Protein AF-V5GDB1-F1 (afdb_monomer)

Nearest PDB structures (foldseek):
  2zd2-assembly2_B  TM=8.453E-01  e=2.122E-06  Paracoccus denitrificans PD1222
  2p4x-assembly2_B  TM=8.479E-01  e=2.594E-06  Paracoccus denitrificans PD1222
  2r6i-assembly1_A  TM=8.354E-01  e=1.429E-05  Agrobacterium fabrum str. C58
  8ofi-assembly1_B  TM=2.045E-01  e=7.719E+00  Oryctolagus cuniculus

Solvent-accessible surface area (backbone atoms only — not comparable to full-atom values): 8822 Å² total; per-residue (Å²): 134,89,60,92,81,68,72,46,65,65,55,51,42,51,50,55,50,56,45,53,69,69,19,51,80,35,59,46,61,72,84,46,68,69,60,28,56,47,47,49,73,64,39,45,64,53,50,53,48,47,22,66,75,60,74,37,74,74,40,72,29,63,54,92,86,56,77,35,56,51,72,68,38,39,52,48,47,42,57,57,56,68,71,53,55,64,68,56,55,53,30,50,52,54,31,21,72,72,43,48,15,57,66,48,36,49,34,31,76,72,62,75,40,50,54,66,54,34,52,48,61,56,37,44,67,63,33,51,78,71,69,46,66,92,48,91,75,68,85,71,48,69,67,57,55,50,50,34,56,55,47,72,70,86

pLDDT: mean 88.12, std 12.62, range [47.81, 98.38]

Radius of gyration: 15.68 Å; Cα contacts (8 Å, |Δi|>4): 164; chains: 1; bounding box: 32×38×44 Å

Foldseek 3Di:
DDPPPPQDLLNLLVVLLVLLQVAPLLAAADPDPVSRVVSCVQRVVLVVVLCVVQVAQFHRDPDNPDRRHDPVRSVSSSVVSVVDDSVVSVLLSQLCVLLVHSSLLVCCVVVVDPLLSSLCSSCVVVCVVVVNPPPPPVPPDPSSVVSSVSSVVD

Structure (mmCIF, N/CA/C/O backbone):
data_AF-V5GDB1-F1
#
_entry.id   AF-V5GDB1-F1
#
loop_
_atom_site.group_PDB
_atom_site.id
_atom_site.type_symbol
_atom_site.label_atom_id
_atom_site.label_alt_id
_atom_site.label_comp_id
_atom_site.label_asym_id
_atom_site.label_entity_id
_atom_site.label_seq_id
_atom_site.pdbx_PDB_ins_code
_atom_site.Cartn_x
_atom_site.Cartn_y
_atom_site.Cartn_z
_atom_site.occupancy
_atom_site.B_iso_or_equiv
_atom_site.auth_seq_id
_atom_site.auth_comp_id
_atom_site.auth_asym_id
_atom_site.aut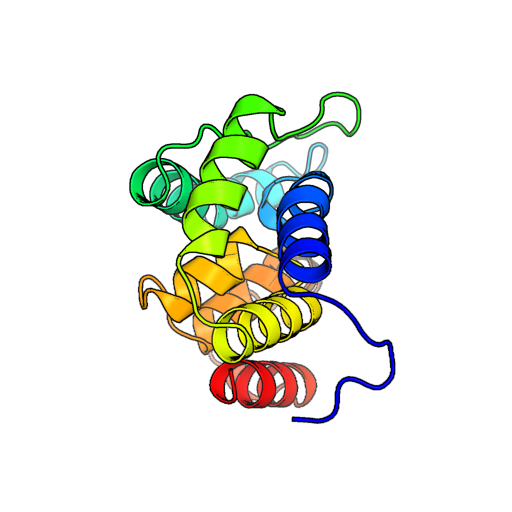h_atom_id
_atom_site.pdbx_PDB_model_num
ATOM 1 N N . LEU A 1 1 ? -2.977 -7.298 24.072 1.00 52.59 1 LEU A N 1
ATOM 2 C CA . LEU A 1 1 ? -2.323 -6.482 23.029 1.00 52.59 1 LEU A CA 1
ATOM 3 C C . LEU A 1 1 ? -1.551 -5.404 23.765 1.00 52.59 1 LEU A C 1
ATOM 5 O O . LEU A 1 1 ? -2.183 -4.494 24.289 1.00 52.59 1 LEU A O 1
ATOM 9 N N . ASP A 1 2 ? -0.241 -5.589 23.924 1.00 53.81 2 ASP A N 1
ATOM 10 C CA . ASP A 1 2 ? 0.616 -4.621 24.615 1.00 53.81 2 ASP A CA 1
ATOM 11 C C . ASP A 1 2 ? 0.782 -3.367 23.748 1.00 53.81 2 ASP A C 1
ATOM 13 O O . ASP A 1 2 ? 1.134 -3.464 22.575 1.00 53.81 2 ASP A O 1
ATOM 17 N N . ASN A 1 3 ? 0.515 -2.195 24.328 1.00 62.75 3 ASN A N 1
ATOM 18 C CA . ASN A 1 3 ? 0.742 -0.877 23.731 1.00 62.75 3 ASN A CA 1
ATOM 19 C C . ASN A 1 3 ? 1.866 -0.163 24.505 1.00 62.75 3 ASN A C 1
ATOM 21 O O . ASN A 1 3 ? 1.590 0.764 25.268 1.00 62.75 3 ASN A O 1
ATOM 25 N N . PRO A 1 4 ? 3.130 -0.607 24.376 1.00 64.75 4 PRO A N 1
ATOM 26 C CA . PRO A 1 4 ? 4.237 -0.106 25.195 1.00 64.75 4 PRO A CA 1
ATOM 27 C C . PRO A 1 4 ? 4.514 1.392 24.987 1.00 64.75 4 PRO A C 1
ATOM 29 O O . PRO A 1 4 ? 5.061 2.039 25.873 1.00 64.75 4 PRO A O 1
ATOM 32 N N . ASN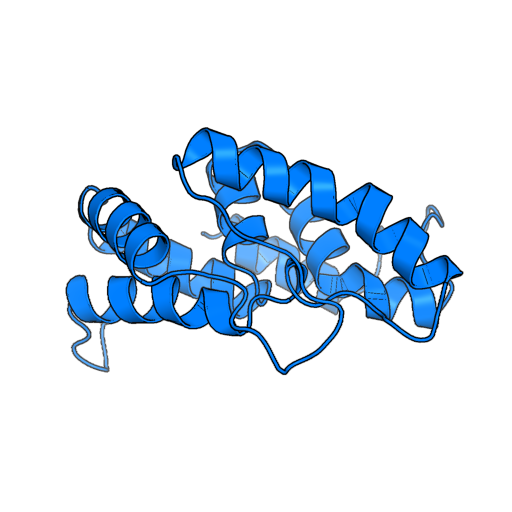 A 1 5 ? 4.090 1.948 23.846 1.00 73.81 5 ASN A N 1
ATOM 33 C CA . ASN A 1 5 ? 4.267 3.355 23.485 1.00 73.81 5 ASN A CA 1
ATOM 34 C C . ASN A 1 5 ? 3.036 4.231 23.791 1.00 73.81 5 ASN A C 1
ATOM 36 O O . ASN A 1 5 ? 3.047 5.412 23.454 1.00 73.81 5 ASN A O 1
ATOM 40 N N . ASN A 1 6 ? 1.975 3.684 24.405 1.00 80.56 6 ASN A N 1
ATOM 41 C CA . ASN A 1 6 ? 0.706 4.385 24.656 1.00 80.56 6 ASN A CA 1
ATOM 42 C C . ASN A 1 6 ? 0.106 5.068 23.408 1.00 80.56 6 ASN A C 1
ATOM 44 O O . ASN A 1 6 ? -0.580 6.084 23.519 1.00 80.56 6 ASN A O 1
ATOM 48 N N . LEU A 1 7 ? 0.317 4.494 22.218 1.00 86.50 7 LEU A N 1
ATOM 49 C CA . LEU A 1 7 ? -0.250 5.014 20.976 1.00 86.50 7 LEU A CA 1
ATOM 50 C C . LEU A 1 7 ? -1.773 4.976 21.046 1.00 86.50 7 LEU A C 1
ATOM 52 O O . LEU A 1 7 ? -2.379 3.930 21.304 1.00 86.50 7 LEU A O 1
ATOM 56 N N . THR A 1 8 ? -2.409 6.113 20.805 1.00 93.06 8 THR A N 1
ATOM 57 C CA . THR A 1 8 ? -3.858 6.165 20.655 1.00 93.06 8 THR A CA 1
ATOM 58 C C . THR A 1 8 ? -4.251 5.651 19.274 1.00 93.06 8 THR A C 1
ATOM 60 O O . THR A 1 8 ? -3.450 5.604 18.342 1.00 93.06 8 THR A O 1
ATOM 63 N N . LYS A 1 9 ? -5.530 5.301 19.096 1.00 93.50 9 LYS A N 1
ATOM 64 C CA . LYS A 1 9 ? -6.055 4.963 17.765 1.00 93.50 9 LYS A CA 1
ATOM 65 C C . LYS A 1 9 ? -5.791 6.080 16.749 1.00 93.50 9 LYS A C 1
ATOM 67 O O . LYS A 1 9 ? -5.502 5.793 15.596 1.00 93.50 9 LYS A O 1
ATOM 72 N N . TYR A 1 10 ? -5.892 7.333 17.189 1.00 95.00 10 TYR A N 1
ATOM 73 C CA . TYR A 1 10 ? -5.652 8.502 16.353 1.00 95.00 10 TYR A CA 1
ATOM 74 C C . TYR A 1 10 ? -4.194 8.577 15.885 1.00 95.00 10 TYR A C 1
ATOM 76 O O . TYR A 1 10 ? -3.954 8.814 14.705 1.00 95.00 10 TYR A O 1
ATOM 84 N N . ASP A 1 11 ? -3.235 8.288 16.769 1.00 95.44 11 ASP A N 1
ATOM 85 C CA . ASP A 1 11 ? -1.809 8.276 16.419 1.00 95.44 11 ASP A CA 1
ATOM 86 C C . ASP A 1 11 ? -1.503 7.218 15.355 1.00 95.44 11 ASP A C 1
ATOM 88 O O . ASP A 1 11 ? -0.803 7.502 14.386 1.00 95.44 11 ASP A O 1
ATOM 92 N N . ILE A 1 12 ? -2.088 6.022 15.486 1.00 95.56 12 ILE A N 1
ATOM 93 C CA . ILE A 1 12 ? -1.898 4.945 14.505 1.00 95.56 12 ILE A CA 1
ATOM 94 C C . ILE A 1 12 ? -2.563 5.300 13.170 1.00 95.56 12 ILE A C 1
ATOM 96 O O . ILE A 1 12 ? -1.970 5.096 12.117 1.00 95.56 12 ILE A O 1
ATOM 100 N N . VAL A 1 13 ? -3.774 5.868 13.181 1.00 97.00 13 VAL A N 1
ATOM 101 C CA . VAL A 1 13 ? -4.422 6.324 11.939 1.00 97.00 13 VAL A CA 1
ATOM 102 C C . VAL A 1 13 ? -3.573 7.384 11.237 1.00 97.00 13 VAL A C 1
ATOM 104 O O . VAL A 1 13 ? -3.368 7.280 10.030 1.00 97.00 13 VAL A O 1
ATOM 107 N N . ASN A 1 14 ? -3.032 8.350 11.982 1.00 96.06 14 ASN A N 1
ATOM 108 C CA . ASN A 1 14 ? -2.139 9.366 11.427 1.00 96.06 14 ASN A CA 1
ATOM 109 C C . ASN A 1 14 ? -0.857 8.761 10.856 1.00 96.06 14 ASN A C 1
ATOM 111 O O . ASN A 1 14 ? -0.424 9.169 9.782 1.00 96.06 14 ASN A O 1
ATOM 115 N N . TYR A 1 15 ? -0.270 7.776 11.539 1.00 95.88 15 TYR A N 1
ATOM 116 C CA . TYR A 1 15 ? 0.868 7.031 11.011 1.00 95.88 15 TYR A CA 1
ATOM 117 C C . TYR A 1 15 ? 0.536 6.402 9.653 1.00 95.88 15 TYR A C 1
ATOM 119 O O . TYR A 1 15 ? 1.248 6.642 8.682 1.00 95.88 15 TYR A O 1
ATOM 127 N N . ILE A 1 16 ? -0.583 5.675 9.563 1.00 96.56 16 ILE A N 1
ATOM 128 C CA . ILE A 1 16 ? -1.004 4.985 8.337 1.00 96.56 16 ILE A CA 1
ATOM 129 C C . ILE A 1 16 ? -1.195 5.969 7.176 1.00 96.56 16 ILE A C 1
ATOM 131 O O . ILE A 1 16 ? -0.679 5.732 6.088 1.00 96.56 16 ILE A O 1
ATOM 135 N N . VAL A 1 17 ? -1.917 7.076 7.377 1.00 96.50 17 VAL A N 1
ATOM 136 C CA . VAL A 1 17 ? -2.177 8.022 6.274 1.00 96.50 17 VAL A CA 1
ATOM 137 C C . VAL A 1 17 ? -0.942 8.813 5.857 1.00 96.50 17 VAL A C 1
ATOM 139 O O . VAL A 1 17 ? -0.833 9.170 4.688 1.00 96.50 17 VAL A O 1
ATOM 142 N N . ASN A 1 18 ? -0.007 9.069 6.774 1.00 95.44 18 ASN A N 1
ATOM 143 C CA . ASN A 1 18 ? 1.262 9.715 6.440 1.00 95.44 18 ASN A CA 1
ATOM 144 C C . ASN A 1 18 ? 2.221 8.751 5.733 1.00 95.44 18 ASN A C 1
ATOM 146 O O . ASN A 1 18 ? 3.008 9.189 4.903 1.00 95.44 18 ASN A O 1
ATOM 150 N N . TYR A 1 19 ? 2.119 7.444 5.995 1.00 96.00 19 TYR A N 1
ATOM 151 C CA . TYR A 1 19 ? 2.915 6.430 5.301 1.00 96.00 19 TYR A CA 1
ATOM 152 C C . TYR A 1 19 ? 2.672 6.428 3.786 1.00 96.00 19 TYR A C 1
ATOM 154 O O . TYR A 1 19 ? 3.568 6.088 3.018 1.00 96.00 19 TYR A O 1
ATOM 162 N N . LEU A 1 20 ? 1.484 6.857 3.343 1.00 94.94 20 LEU A N 1
ATOM 163 C CA . LEU A 1 20 ? 1.165 6.984 1.922 1.00 94.94 20 LEU A CA 1
ATOM 164 C C . LEU A 1 20 ? 2.127 7.900 1.151 1.00 94.94 20 LEU A C 1
ATOM 166 O O . LEU A 1 20 ? 2.325 7.693 -0.041 1.00 94.94 20 LEU A O 1
ATOM 170 N N . ASP A 1 21 ? 2.749 8.880 1.812 1.00 92.25 21 ASP A N 1
ATOM 171 C CA . ASP A 1 21 ? 3.735 9.760 1.171 1.00 92.25 21 ASP A CA 1
ATOM 172 C C . ASP A 1 21 ? 5.007 9.019 0.756 1.00 92.25 21 ASP A C 1
ATOM 174 O O . ASP A 1 21 ? 5.785 9.540 -0.034 1.00 92.25 21 ASP A O 1
ATOM 178 N N . THR A 1 22 ? 5.229 7.823 1.296 1.00 92.38 22 THR A N 1
ATOM 179 C CA . THR A 1 22 ? 6.400 6.977 1.048 1.00 92.38 22 THR A CA 1
ATOM 180 C C . THR A 1 22 ? 6.001 5.547 0.676 1.00 92.38 22 THR A C 1
ATOM 182 O O . THR A 1 22 ? 6.808 4.632 0.808 1.00 92.38 22 THR A O 1
ATOM 185 N N . ASP A 1 23 ? 4.748 5.327 0.272 1.00 95.31 23 ASP A N 1
ATOM 186 C CA . ASP A 1 23 ? 4.237 3.995 -0.056 1.00 95.31 23 ASP A CA 1
ATOM 187 C C . ASP A 1 23 ? 4.931 3.450 -1.303 1.00 95.31 23 ASP A C 1
ATOM 189 O O . ASP A 1 23 ? 4.868 4.074 -2.364 1.00 95.31 23 ASP A O 1
ATOM 193 N N . THR A 1 24 ? 5.562 2.278 -1.184 1.00 93.00 24 THR A N 1
ATOM 194 C CA . THR A 1 24 ? 6.392 1.683 -2.239 1.00 93.00 24 THR A CA 1
ATOM 195 C C . THR A 1 24 ? 5.704 1.655 -3.602 1.00 93.00 24 THR A C 1
ATOM 197 O O . THR A 1 24 ? 6.338 1.987 -4.598 1.00 93.00 24 THR A O 1
ATOM 200 N N . VAL A 1 25 ? 4.406 1.335 -3.680 1.00 95.75 25 VAL A N 1
ATOM 201 C CA . VAL A 1 25 ? 3.744 1.187 -4.992 1.00 95.75 25 VAL A CA 1
ATOM 202 C C . VAL A 1 25 ? 3.481 2.520 -5.698 1.00 95.75 25 VAL A C 1
ATOM 204 O O . VAL A 1 25 ? 3.202 2.541 -6.899 1.00 95.75 25 VAL A O 1
ATOM 207 N N . LEU A 1 26 ? 3.553 3.637 -4.967 1.00 95.44 26 LEU A N 1
ATOM 208 C CA . LEU A 1 26 ? 3.352 4.977 -5.515 1.00 95.44 26 LEU A CA 1
ATOM 209 C C . LEU A 1 26 ? 4.638 5.572 -6.096 1.00 95.44 26 LEU A C 1
ATOM 211 O O . LEU A 1 26 ? 4.550 6.599 -6.762 1.00 95.44 26 LEU A O 1
ATOM 215 N N . PHE A 1 27 ? 5.798 4.942 -5.910 1.00 93.50 27 PHE A N 1
ATOM 216 C CA . PHE A 1 27 ? 7.068 5.394 -6.478 1.00 93.50 27 PHE A CA 1
ATOM 217 C C . PHE A 1 27 ? 7.551 4.379 -7.508 1.00 93.50 27 PHE A C 1
ATOM 219 O O . PHE A 1 27 ? 8.028 3.308 -7.158 1.00 93.50 27 PHE A O 1
ATOM 226 N N . GLN A 1 28 ? 7.387 4.712 -8.787 1.00 93.75 28 GLN A N 1
ATOM 227 C CA . GLN A 1 28 ? 7.744 3.836 -9.904 1.00 93.75 28 GLN A CA 1
ATOM 228 C C . GLN A 1 28 ? 9.033 4.313 -10.584 1.00 93.75 28 GLN A C 1
ATOM 230 O O . GLN A 1 28 ? 9.361 5.503 -10.568 1.00 93.75 28 GLN A O 1
ATOM 235 N N . ALA A 1 29 ? 9.753 3.375 -11.192 1.00 91.75 29 ALA A N 1
ATOM 236 C CA . ALA A 1 29 ? 11.010 3.603 -11.883 1.00 91.75 29 ALA A CA 1
ATOM 237 C C . ALA A 1 29 ? 10.861 4.643 -13.005 1.00 91.75 29 ALA A C 1
ATOM 239 O O . ALA A 1 29 ? 9.849 4.703 -13.703 1.00 91.75 29 ALA A O 1
ATOM 240 N N . ASN A 1 30 ? 11.892 5.466 -13.184 1.00 88.38 30 ASN A N 1
ATOM 241 C CA . ASN A 1 30 ? 11.944 6.528 -14.192 1.00 88.38 30 ASN A CA 1
ATOM 242 C C . ASN A 1 30 ? 12.997 6.285 -15.287 1.00 88.38 30 ASN A C 1
ATOM 244 O O . ASN A 1 30 ? 12.856 6.823 -16.382 1.00 88.38 30 ASN A O 1
ATOM 248 N N . GLU A 1 31 ? 14.035 5.499 -14.996 1.00 86.62 31 GLU A N 1
ATOM 249 C CA . GLU A 1 31 ? 15.176 5.253 -15.890 1.00 86.62 31 GLU A CA 1
ATOM 250 C C . GLU A 1 31 ? 15.161 3.854 -16.529 1.00 86.62 31 GLU A C 1
ATOM 252 O O . GLU A 1 31 ? 15.703 3.675 -17.618 1.00 86.62 31 GLU A O 1
ATOM 257 N N . ASP A 1 32 ? 14.518 2.869 -15.893 1.00 90.50 32 ASP A N 1
ATOM 258 C CA . ASP A 1 32 ? 14.367 1.508 -16.422 1.00 90.50 32 ASP A CA 1
ATOM 259 C C . ASP A 1 32 ? 12.963 1.334 -17.020 1.00 90.50 32 ASP A C 1
ATOM 261 O O . ASP A 1 32 ? 11.981 1.123 -16.305 1.00 90.50 32 ASP A O 1
ATOM 265 N N . GLU A 1 33 ? 12.860 1.456 -18.348 1.00 91.81 33 GLU A N 1
ATOM 266 C CA . GLU A 1 33 ? 11.582 1.357 -19.063 1.00 91.81 33 GLU A CA 1
ATOM 267 C C . GLU A 1 33 ? 10.899 -0.004 -18.904 1.00 91.81 33 GLU A C 1
ATOM 269 O O . GLU A 1 33 ? 9.667 -0.078 -18.923 1.00 91.81 33 GLU A O 1
ATOM 274 N N . ASP A 1 34 ? 11.667 -1.086 -18.795 1.00 91.00 34 ASP A N 1
ATOM 275 C CA . ASP A 1 34 ? 11.108 -2.433 -18.738 1.00 91.00 34 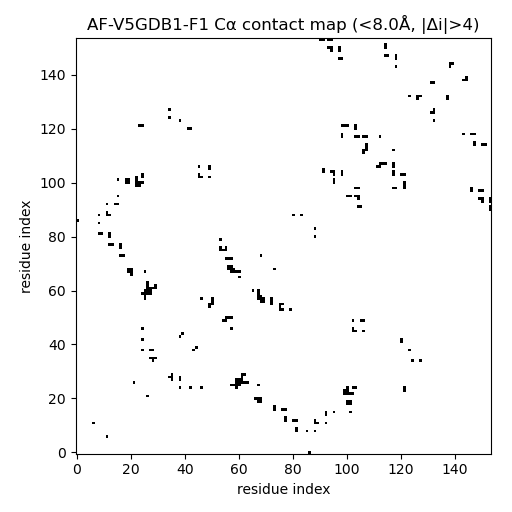ASP A CA 1
ATOM 276 C C . ASP A 1 34 ? 10.600 -2.745 -17.328 1.00 91.00 34 ASP A C 1
ATOM 278 O O . ASP A 1 34 ? 9.479 -3.247 -17.187 1.00 91.00 34 ASP A O 1
ATOM 282 N N . LEU A 1 35 ? 11.332 -2.323 -16.291 1.00 91.88 35 LEU A N 1
ATOM 283 C CA . LEU A 1 35 ? 10.828 -2.318 -14.916 1.00 91.88 35 LEU A CA 1
ATOM 284 C C . LEU A 1 35 ? 9.589 -1.423 -14.785 1.00 91.88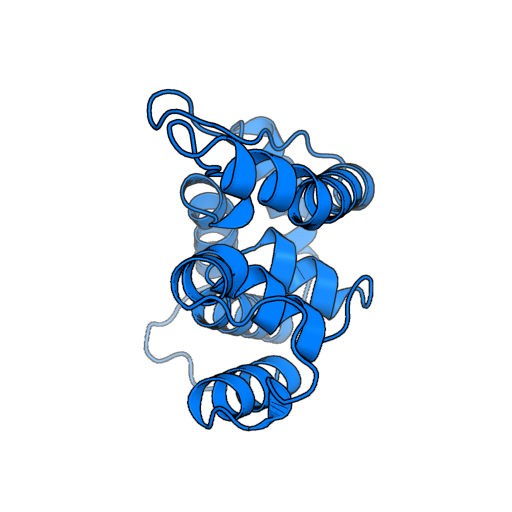 35 LEU A C 1
ATOM 286 O O . LEU A 1 35 ? 8.602 -1.825 -14.173 1.00 91.88 35 LEU A O 1
ATOM 290 N N . PHE A 1 36 ? 9.593 -0.238 -15.397 1.00 93.56 36 PHE A N 1
ATOM 291 C CA . PHE A 1 36 ? 8.455 0.678 -15.331 1.00 93.56 36 PHE A CA 1
ATOM 292 C C . PHE A 1 36 ? 7.192 0.086 -15.972 1.00 93.56 36 PHE A C 1
ATOM 294 O O . PHE A 1 36 ? 6.123 0.099 -15.360 1.00 93.56 36 PHE A O 1
ATOM 301 N N . LYS A 1 37 ? 7.296 -0.509 -17.171 1.00 92.06 37 LYS A N 1
ATOM 302 C CA . LYS A 1 37 ? 6.172 -1.232 -17.810 1.00 92.06 37 LYS A CA 1
ATOM 303 C C . LYS A 1 37 ? 5.616 -2.323 -16.901 1.00 92.06 37 LYS A C 1
ATOM 305 O O . LYS A 1 37 ? 4.413 -2.579 -16.895 1.00 92.06 37 LYS A O 1
ATOM 310 N N . PHE A 1 38 ? 6.491 -2.964 -16.144 1.00 91.06 38 PHE A N 1
ATOM 311 C CA . PHE A 1 38 ? 6.113 -4.021 -15.235 1.00 91.06 38 PHE A CA 1
ATOM 312 C C . PHE A 1 38 ? 5.399 -3.520 -13.987 1.00 91.06 38 PHE A C 1
ATOM 314 O O . PHE A 1 38 ? 4.347 -4.040 -13.629 1.00 91.06 38 PHE A O 1
ATOM 321 N N . GLN A 1 39 ? 5.918 -2.463 -13.370 1.00 95.38 39 GLN A N 1
ATOM 322 C CA . GLN A 1 39 ? 5.260 -1.784 -12.259 1.00 95.38 39 GLN A CA 1
ATOM 323 C C . GLN A 1 39 ? 3.885 -1.264 -12.669 1.00 95.38 39 GLN A C 1
ATOM 325 O O . GLN A 1 39 ? 2.928 -1.437 -11.922 1.00 95.38 39 GLN A O 1
ATOM 330 N N . ILE A 1 40 ? 3.744 -0.728 -13.884 1.00 95.44 40 ILE A N 1
ATOM 331 C CA . ILE A 1 40 ? 2.435 -0.370 -14.443 1.00 95.44 40 ILE A CA 1
ATOM 332 C C . ILE A 1 40 ? 1.507 -1.585 -14.463 1.00 95.44 40 ILE A C 1
ATOM 334 O O . ILE A 1 40 ? 0.394 -1.516 -13.953 1.00 95.44 40 ILE A O 1
ATOM 338 N N . ALA A 1 41 ? 1.946 -2.701 -15.048 1.00 94.94 41 ALA A N 1
ATOM 339 C CA . ALA A 1 41 ? 1.100 -3.882 -15.208 1.00 94.94 41 ALA A CA 1
ATOM 340 C C . ALA A 1 41 ? 0.651 -4.488 -13.865 1.00 94.94 41 ALA A C 1
ATOM 342 O O . ALA A 1 41 ? -0.440 -5.051 -13.771 1.00 94.94 41 ALA A O 1
ATOM 343 N N . GLU A 1 42 ? 1.486 -4.369 -12.836 1.00 95.50 42 GLU A N 1
ATOM 344 C CA . GLU A 1 42 ? 1.341 -5.096 -11.577 1.00 95.50 42 GLU A CA 1
ATOM 345 C C . GLU A 1 42 ? 0.805 -4.230 -10.426 1.00 95.50 42 GLU A C 1
ATOM 347 O O . GLU A 1 42 ? -0.017 -4.699 -9.636 1.00 95.50 42 GLU A O 1
ATOM 352 N N . TRP A 1 43 ? 1.235 -2.969 -10.324 1.00 97.69 43 TRP A N 1
ATOM 353 C CA . TRP A 1 43 ? 0.853 -2.053 -9.244 1.00 97.69 43 TRP A CA 1
ATOM 354 C C . TRP A 1 43 ? -0.325 -1.148 -9.600 1.00 97.69 43 TRP A C 1
ATOM 356 O O . TRP A 1 43 ? -1.191 -0.952 -8.741 1.00 97.69 43 TRP A O 1
ATOM 366 N N . ASP A 1 44 ? -0.423 -0.633 -10.833 1.00 97.12 44 ASP A N 1
ATOM 367 C CA . ASP A 1 44 ? -1.518 0.282 -11.202 1.00 97.12 44 ASP A CA 1
ATOM 368 C C . ASP A 1 44 ? -2.913 -0.321 -10.952 1.00 97.12 44 ASP A C 1
ATOM 370 O O . ASP A 1 44 ? -3.739 0.378 -10.361 1.00 97.12 44 ASP A O 1
ATOM 374 N N . PRO A 1 45 ? -3.199 -1.605 -11.271 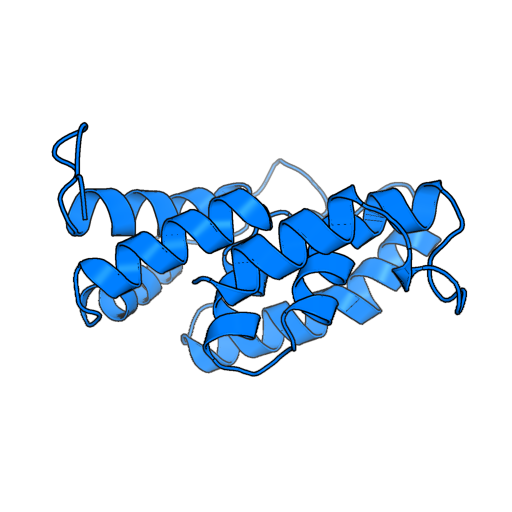1.00 97.81 45 PRO A N 1
ATOM 375 C CA . PRO A 1 45 ? -4.513 -2.187 -10.992 1.00 97.81 45 PRO A CA 1
ATOM 376 C C . PRO A 1 45 ? -4.886 -2.160 -9.503 1.00 97.81 45 PRO A C 1
ATOM 378 O O . PRO A 1 45 ? -6.054 -1.974 -9.151 1.00 97.81 45 PRO A O 1
ATOM 381 N N . VAL A 1 46 ? -3.900 -2.318 -8.613 1.00 98.12 46 VAL A N 1
ATOM 382 C CA . VAL A 1 46 ? -4.124 -2.305 -7.161 1.00 98.12 46 VAL A CA 1
ATOM 383 C C . VAL A 1 46 ? -4.324 -0.874 -6.655 1.00 98.12 46 VAL A C 1
ATOM 385 O O . VAL A 1 46 ? -5.183 -0.639 -5.802 1.00 98.12 46 VAL A O 1
ATOM 388 N N . ILE A 1 47 ? -3.600 0.098 -7.217 1.00 98.06 47 ILE A N 1
ATOM 389 C CA . ILE A 1 47 ? -3.784 1.529 -6.928 1.00 98.06 47 ILE A CA 1
ATOM 390 C C . ILE A 1 47 ? -5.173 1.992 -7.389 1.00 98.06 47 ILE A C 1
ATOM 392 O O . ILE A 1 47 ? -5.891 2.652 -6.636 1.00 98.06 47 ILE A O 1
ATOM 396 N N . GLU A 1 48 ? -5.594 1.610 -8.595 1.00 98.12 48 GLU A N 1
ATOM 397 C CA . GLU A 1 48 ? -6.928 1.910 -9.127 1.00 98.12 48 GLU A CA 1
ATOM 398 C C . GLU A 1 48 ? -8.035 1.310 -8.259 1.00 98.12 48 GLU A C 1
ATOM 400 O O . GLU A 1 48 ? -9.016 1.989 -7.926 1.00 98.12 48 GLU 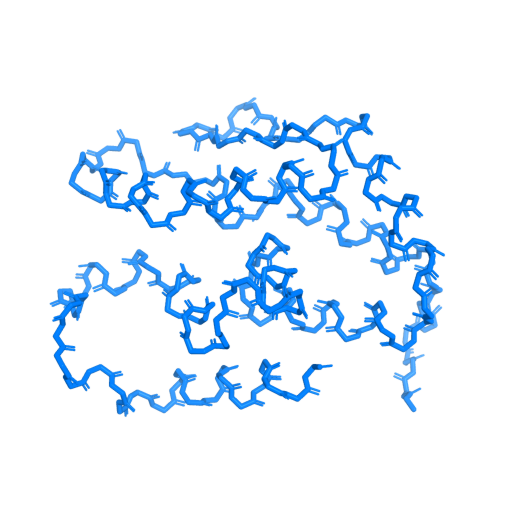A O 1
ATOM 405 N N . TRP A 1 49 ? -7.869 0.050 -7.848 1.00 98.38 49 TRP A N 1
ATOM 406 C CA . TRP A 1 49 ? -8.782 -0.589 -6.910 1.00 98.38 49 TRP A CA 1
ATOM 407 C C . TRP A 1 49 ? -8.861 0.186 -5.590 1.00 98.38 49 TRP A C 1
ATOM 409 O O . TRP A 1 49 ? -9.968 0.457 -5.116 1.00 98.38 49 TRP A O 1
ATOM 419 N N . PHE A 1 50 ? -7.722 0.589 -5.022 1.00 98.31 50 PHE A N 1
ATOM 420 C CA . PHE A 1 50 ? -7.666 1.323 -3.757 1.00 98.31 50 PHE A CA 1
ATOM 421 C C . PHE A 1 50 ? -8.380 2.674 -3.870 1.00 98.31 50 PHE A C 1
ATOM 423 O O . PHE A 1 50 ? -9.255 2.989 -3.058 1.00 98.31 50 PHE A O 1
ATOM 430 N N . ASN A 1 51 ? -8.089 3.428 -4.932 1.00 98.06 51 ASN A N 1
ATOM 431 C CA . ASN A 1 51 ? -8.742 4.699 -5.244 1.00 98.06 51 ASN A CA 1
ATOM 432 C C . ASN A 1 51 ? -10.265 4.555 -5.296 1.00 98.06 51 ASN A C 1
ATOM 434 O O . ASN A 1 51 ? -10.994 5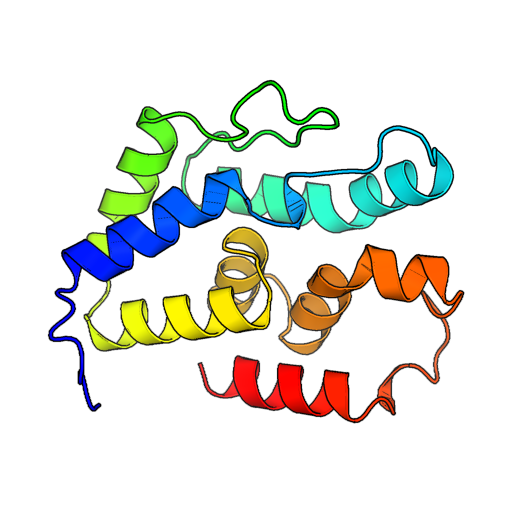.314 -4.653 1.00 98.06 51 ASN A O 1
ATOM 438 N N . LYS A 1 52 ? -10.760 3.523 -5.985 1.00 98.06 52 LYS A N 1
ATOM 439 C CA . LYS A 1 52 ? -12.196 3.234 -6.070 1.00 98.06 52 LYS A CA 1
ATOM 440 C C . LYS A 1 52 ? -12.789 2.791 -4.730 1.00 98.06 52 LYS A C 1
ATOM 442 O O . LYS A 1 52 ? -13.889 3.218 -4.382 1.00 98.06 52 LYS A O 1
ATOM 447 N N . ARG A 1 53 ? -12.095 1.927 -3.985 1.00 97.56 53 ARG A N 1
ATOM 448 C CA . ARG A 1 53 ? -12.586 1.331 -2.730 1.00 97.56 53 ARG A CA 1
ATOM 449 C C . ARG A 1 53 ? -12.703 2.353 -1.603 1.00 97.56 53 ARG A C 1
ATOM 451 O O . ARG A 1 53 ? -13.646 2.260 -0.811 1.00 97.56 53 ARG A O 1
ATOM 458 N N . PHE A 1 54 ? -11.760 3.287 -1.523 1.00 96.62 54 PHE A N 1
ATOM 459 C CA . PHE A 1 54 ? -11.688 4.289 -0.455 1.00 96.62 54 PHE A CA 1
ATOM 460 C C . PHE A 1 54 ? -12.100 5.693 -0.908 1.00 96.62 54 PHE A C 1
ATOM 462 O O . PHE A 1 54 ? -12.124 6.605 -0.086 1.00 96.62 54 PHE A O 1
ATOM 469 N N . ASN A 1 55 ? -12.491 5.850 -2.179 1.00 97.00 55 ASN A N 1
ATOM 470 C CA . ASN A 1 55 ? -12.892 7.121 -2.781 1.00 97.00 55 ASN A CA 1
ATOM 471 C C . ASN A 1 55 ? -11.816 8.207 -2.604 1.00 97.00 55 ASN A C 1
ATOM 473 O O . ASN A 1 55 ? -12.086 9.298 -2.101 1.00 97.00 55 ASN A O 1
ATOM 477 N N . VAL A 1 56 ? -10.592 7.864 -3.003 1.00 97.00 56 VAL A N 1
ATOM 478 C CA . VAL A 1 56 ? -9.403 8.727 -2.976 1.00 97.00 56 VAL A CA 1
ATOM 479 C C . VAL A 1 56 ? -8.751 8.778 -4.359 1.00 97.00 56 VAL A C 1
ATOM 481 O O . VAL A 1 56 ? -9.105 7.997 -5.244 1.00 97.00 56 VAL A O 1
ATOM 484 N N . GLN A 1 57 ? -7.818 9.707 -4.562 1.00 95.75 57 GLN A N 1
ATOM 485 C CA . GLN A 1 57 ? -7.091 9.878 -5.823 1.00 95.75 57 GLN A CA 1
ATOM 486 C C . GLN A 1 57 ? -5.571 9.839 -5.626 1.00 95.75 57 GLN A C 1
ATOM 488 O O . GLN A 1 57 ? -4.866 10.812 -5.897 1.00 95.75 57 GLN A O 1
ATOM 493 N N . LEU A 1 58 ? -5.061 8.689 -5.186 1.00 95.06 58 LEU A N 1
ATOM 494 C CA . LEU A 1 58 ? -3.627 8.426 -5.123 1.00 95.06 58 LEU A CA 1
ATOM 495 C C . LEU A 1 58 ? -3.038 8.439 -6.531 1.00 95.06 58 LEU A C 1
ATOM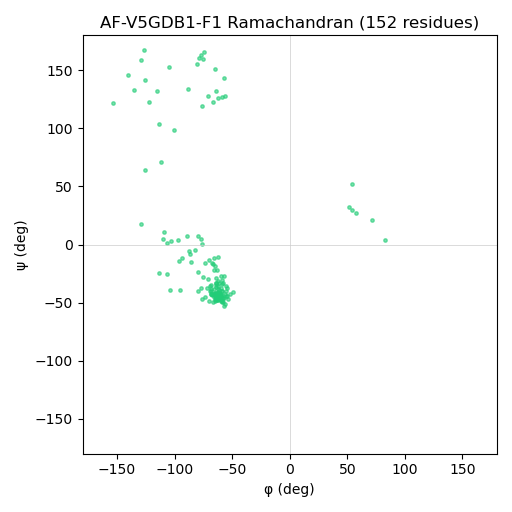 497 O O . LEU A 1 58 ? -3.571 7.794 -7.443 1.00 95.06 58 LEU A O 1
ATOM 501 N N . LYS A 1 59 ? -1.928 9.154 -6.694 1.00 91.19 59 LYS A N 1
ATOM 502 C CA . LYS A 1 59 ? -1.179 9.209 -7.946 1.00 91.19 59 LYS A CA 1
ATOM 503 C C . LYS A 1 59 ? 0.185 8.593 -7.730 1.00 91.19 59 LYS A C 1
ATOM 505 O O . LYS A 1 59 ? 0.886 8.947 -6.790 1.00 91.19 59 LYS A O 1
ATOM 510 N N . LYS A 1 60 ? 0.569 7.705 -8.639 1.00 91.06 60 LYS A N 1
ATOM 511 C CA . LYS A 1 60 ? 1.963 7.295 -8.742 1.00 91.06 60 LYS A CA 1
ATOM 512 C C . LYS A 1 60 ? 2.831 8.474 -9.166 1.00 91.06 60 LYS A C 1
ATOM 514 O O . LYS A 1 60 ? 2.381 9.353 -9.907 1.00 91.06 60 LYS A O 1
ATOM 519 N N . SER A 1 61 ? 4.079 8.436 -8.743 1.00 89.38 61 SER A N 1
ATOM 520 C CA . SER A 1 61 ? 5.111 9.372 -9.127 1.00 89.38 61 SER A CA 1
ATOM 521 C C . SER A 1 61 ? 6.320 8.628 -9.677 1.00 89.38 61 SER A C 1
ATOM 523 O O . SER A 1 61 ? 6.703 7.574 -9.176 1.00 89.38 61 SER A O 1
ATOM 525 N N . THR A 1 62 ? 6.932 9.203 -10.706 1.00 82.81 62 THR A N 1
ATOM 526 C CA . THR A 1 62 ? 8.239 8.793 -11.241 1.00 82.81 62 THR A CA 1
ATOM 527 C C . THR A 1 62 ? 9.351 9.751 -10.792 1.00 82.81 62 THR A C 1
ATOM 529 O O . THR A 1 62 ? 10.499 9.634 -11.209 1.00 82.81 62 THR A O 1
ATOM 532 N N . GLN A 1 63 ? 9.014 10.747 -9.965 1.00 75.69 63 GLN A N 1
ATOM 533 C CA . GLN A 1 63 ? 9.928 11.756 -9.428 1.00 75.69 63 GLN A CA 1
ATOM 534 C C . GLN A 1 63 ? 9.576 12.045 -7.964 1.00 75.69 63 GLN A C 1
ATOM 536 O O . GLN A 1 63 ? 8.410 12.031 -7.583 1.00 75.69 63 GLN A O 1
ATOM 541 N N . MET A 1 64 ? 10.557 12.339 -7.114 1.00 68.06 64 MET A N 1
ATOM 542 C CA . MET A 1 64 ? 10.292 12.582 -5.684 1.00 68.06 64 MET A CA 1
ATOM 543 C C . MET A 1 64 ? 9.680 13.966 -5.390 1.00 68.06 64 MET A C 1
ATOM 545 O O . MET A 1 64 ? 9.404 14.284 -4.237 1.00 68.06 64 MET A O 1
ATOM 549 N N . ASP A 1 65 ? 9.449 14.790 -6.414 1.00 68.31 65 ASP A N 1
ATOM 550 C CA . ASP A 1 65 ? 9.175 16.221 -6.245 1.00 68.31 65 ASP A CA 1
ATOM 551 C C . ASP A 1 65 ? 7.701 16.561 -5.972 1.00 68.31 65 ASP A C 1
ATOM 553 O O . ASP A 1 65 ? 7.389 17.674 -5.545 1.00 68.31 65 ASP A O 1
ATOM 557 N N . VAL A 1 66 ? 6.776 15.624 -6.209 1.00 69.75 66 VAL A N 1
ATOM 558 C CA . VAL A 1 66 ? 5.337 15.837 -6.001 1.00 69.75 66 VAL A CA 1
ATOM 559 C C . VAL A 1 66 ? 4.803 14.803 -5.013 1.00 69.75 66 VAL A C 1
ATOM 561 O O . VAL A 1 66 ? 4.911 13.607 -5.288 1.00 69.75 66 VAL A O 1
ATOM 564 N N . PRO A 1 67 ? 4.187 15.234 -3.892 1.00 71.56 67 PRO A N 1
ATOM 565 C CA . PRO A 1 67 ? 3.536 14.317 -2.969 1.00 71.56 67 PRO A CA 1
ATOM 566 C C . PRO A 1 67 ? 2.477 13.484 -3.702 1.00 71.56 67 PRO A C 1
ATOM 568 O O . PRO A 1 67 ? 1.604 14.057 -4.364 1.00 71.56 67 PRO A O 1
ATOM 571 N N . PRO A 1 68 ? 2.510 12.148 -3.582 1.00 79.25 68 PRO A N 1
ATOM 572 C CA . PRO A 1 68 ? 1.592 11.280 -4.315 1.00 79.25 68 PRO A CA 1
ATOM 573 C C . PRO A 1 68 ? 0.140 11.384 -3.815 1.00 79.25 68 PRO A C 1
ATOM 575 O O . PRO A 1 68 ? -0.785 10.908 -4.482 1.00 79.25 68 PRO A O 1
ATOM 578 N N . VAL A 1 69 ? -0.078 12.008 -2.647 1.00 90.81 69 VAL A N 1
ATOM 579 C CA . VAL A 1 69 ? -1.364 12.032 -1.941 1.00 90.81 69 VAL A CA 1
ATOM 580 C C . VAL A 1 69 ? -1.707 13.431 -1.438 1.00 90.81 69 VAL A C 1
ATOM 582 O O . VAL A 1 69 ? -0.895 14.097 -0.800 1.00 90.81 69 VAL A O 1
ATOM 585 N N . SER A 1 70 ? -2.943 13.869 -1.686 1.00 93.81 70 SER A N 1
ATOM 586 C CA . SER A 1 70 ? -3.446 15.148 -1.182 1.00 93.81 70 SER A CA 1
ATOM 587 C C . SER A 1 70 ? -3.897 15.061 0.283 1.00 93.81 70 SER A C 1
ATOM 589 O O . SER A 1 70 ? -4.354 14.016 0.752 1.00 93.81 70 SER A O 1
ATOM 591 N N . ASP A 1 71 ? -3.885 16.188 1.001 1.00 94.31 71 ASP A N 1
ATOM 592 C CA . ASP A 1 71 ? -4.449 16.256 2.359 1.00 94.31 71 ASP A CA 1
ATOM 593 C C . ASP A 1 71 ? -5.940 15.885 2.386 1.00 94.31 71 ASP A C 1
ATOM 595 O O . ASP A 1 71 ? -6.444 15.343 3.372 1.00 94.31 71 ASP A O 1
ATOM 599 N N . GLN A 1 72 ? -6.673 16.152 1.301 1.00 96.25 72 GLN A N 1
ATOM 600 C CA . GLN A 1 72 ? -8.078 15.766 1.175 1.00 96.25 72 GLN A CA 1
ATOM 601 C C . GLN A 1 72 ? -8.239 14.239 1.144 1.00 96.25 72 GLN A C 1
ATOM 603 O O . GLN A 1 72 ? -9.123 13.701 1.822 1.00 96.25 72 GLN A O 1
ATOM 608 N N . ASP A 1 73 ? -7.386 13.542 0.396 1.00 96.62 73 ASP A N 1
ATOM 609 C CA . ASP A 1 73 ? -7.392 12.080 0.306 1.00 96.62 73 ASP A CA 1
ATOM 610 C C . ASP A 1 73 ? -6.971 11.445 1.634 1.00 96.62 73 ASP A C 1
ATOM 612 O O . ASP A 1 73 ? -7.665 10.554 2.132 1.00 96.62 73 ASP A O 1
ATOM 616 N N . LYS A 1 74 ? -5.920 11.973 2.280 1.00 96.44 74 LYS A N 1
ATOM 617 C CA . LYS A 1 74 ? -5.513 11.546 3.630 1.00 96.44 74 LYS A CA 1
ATOM 618 C C . LYS A 1 74 ? -6.647 11.707 4.634 1.00 96.44 74 LYS A C 1
ATOM 620 O O . LYS A 1 74 ? -6.951 10.777 5.372 1.00 96.44 74 LYS A O 1
ATOM 625 N N . ASN A 1 75 ? -7.339 12.846 4.628 1.00 96.75 75 ASN A N 1
ATOM 626 C CA . ASN A 1 75 ? -8.483 13.080 5.511 1.00 96.75 75 ASN A CA 1
ATOM 627 C C . ASN A 1 75 ? -9.653 12.125 5.234 1.00 96.75 75 ASN A C 1
ATOM 629 O O . ASN A 1 75 ? -10.347 11.706 6.165 1.00 96.75 75 ASN A O 1
ATOM 633 N N . THR A 1 76 ? -9.888 11.783 3.967 1.00 97.31 76 THR A N 1
ATOM 634 C CA . THR A 1 76 ? -10.923 10.818 3.570 1.00 97.31 76 THR A CA 1
ATOM 635 C C . THR A 1 76 ? -10.588 9.428 4.101 1.00 97.31 76 THR A C 1
ATOM 637 O O . THR A 1 76 ? -11.426 8.804 4.761 1.00 97.31 76 THR A O 1
ATOM 640 N N . LEU A 1 77 ? -9.343 8.986 3.923 1.00 96.62 77 LEU A N 1
ATOM 641 C CA . LEU A 1 77 ? -8.880 7.705 4.440 1.00 96.62 77 LEU A CA 1
ATOM 642 C C . LEU A 1 77 ? -8.865 7.676 5.975 1.00 96.62 77 LEU A C 1
ATOM 644 O O . LEU A 1 77 ? -9.368 6.720 6.562 1.00 96.62 77 LEU A O 1
ATOM 648 N N . SER A 1 78 ? -8.402 8.739 6.642 1.00 97.12 78 SER A N 1
ATOM 649 C CA . SER A 1 78 ? -8.423 8.857 8.108 1.00 97.12 78 SER A CA 1
ATOM 650 C C . SER A 1 78 ? -9.822 8.642 8.677 1.00 97.12 78 SER A C 1
ATOM 652 O O . SER A 1 78 ? -9.990 7.893 9.638 1.00 97.12 78 SER A O 1
ATOM 654 N N . LYS A 1 79 ? -10.856 9.237 8.069 1.00 96.38 79 LYS A N 1
ATOM 655 C CA . LYS A 1 79 ? -12.253 9.025 8.490 1.00 96.38 79 LYS A CA 1
ATOM 656 C C . LYS A 1 79 ? -12.671 7.561 8.360 1.00 96.38 79 LYS A C 1
ATOM 658 O O . LYS A 1 79 ? -13.317 7.036 9.266 1.00 96.38 79 LYS A O 1
ATOM 663 N N . HIS A 1 80 ? -12.283 6.899 7.271 1.00 95.00 80 HIS A N 1
ATOM 664 C CA . HIS A 1 80 ? -12.566 5.481 7.062 1.00 95.00 80 HIS A CA 1
ATOM 665 C C . HIS A 1 80 ? -11.856 4.611 8.111 1.00 95.00 80 HIS A C 1
ATOM 667 O O . HIS A 1 80 ? -12.494 3.791 8.772 1.00 95.00 80 HIS A O 1
ATOM 673 N N . LEU A 1 81 ? -10.564 4.843 8.352 1.00 95.44 81 LEU A N 1
ATOM 674 C CA . LEU A 1 81 ? -9.767 4.127 9.355 1.00 95.44 81 LEU A CA 1
ATOM 675 C C . LEU A 1 81 ? -10.294 4.331 10.780 1.00 95.44 81 LEU A C 1
ATOM 677 O O . LEU A 1 81 ? -10.324 3.400 11.587 1.00 95.44 81 LEU A O 1
ATOM 681 N N . MET A 1 82 ? -10.800 5.527 11.077 1.00 96.44 82 MET A N 1
ATOM 682 C CA . MET A 1 82 ? -11.430 5.831 12.358 1.00 96.44 82 MET A CA 1
ATOM 683 C C . MET A 1 82 ? -12.735 5.060 12.600 1.00 96.44 82 MET A C 1
ATOM 685 O O . MET A 1 82 ? -13.180 5.017 13.747 1.00 96.44 82 MET A O 1
ATOM 689 N N . SER A 1 83 ? -13.317 4.385 11.605 1.00 95.19 83 SER A N 1
ATOM 690 C CA . SER A 1 83 ? -14.469 3.492 11.814 1.00 95.19 83 SER A CA 1
ATOM 691 C C . SER A 1 83 ? -14.089 2.105 12.363 1.00 95.19 83 SER A C 1
ATOM 693 O O . SER A 1 83 ? -14.903 1.472 13.034 1.00 95.19 83 SER A O 1
ATOM 695 N N . TYR A 1 84 ? -12.847 1.648 12.162 1.00 94.56 84 TYR A N 1
ATOM 696 C CA . TYR A 1 84 ? -12.381 0.336 12.632 1.00 94.56 84 TYR A CA 1
ATOM 697 C C . TYR A 1 84 ? -12.120 0.318 14.140 1.00 94.56 84 TYR A C 1
ATOM 699 O O . TYR A 1 84 ? -11.912 1.353 14.760 1.00 94.56 84 TYR A O 1
ATOM 707 N N . ASN A 1 85 ? -12.094 -0.847 14.783 1.00 94.88 85 ASN A N 1
ATOM 708 C CA . ASN A 1 85 ? -11.704 -0.917 16.196 1.00 94.88 85 ASN A CA 1
ATOM 709 C C . ASN A 1 85 ? -10.176 -0.742 16.375 1.00 94.88 85 ASN A C 1
ATOM 711 O O . ASN A 1 85 ? -9.413 -0.826 15.417 1.00 94.88 85 ASN A O 1
ATOM 715 N N . PHE A 1 86 ? -9.718 -0.485 17.606 1.00 93.25 86 PHE A N 1
ATOM 716 C CA . PHE A 1 86 ? -8.292 -0.256 17.887 1.00 93.25 86 PHE A CA 1
ATOM 717 C C . PHE A 1 86 ? -7.404 -1.444 17.483 1.00 93.25 86 PHE A C 1
ATOM 719 O O . PHE A 1 86 ? -6.333 -1.236 16.922 1.00 93.25 86 PHE A O 1
ATOM 726 N N . ALA A 1 87 ? -7.853 -2.679 17.726 1.00 91.50 87 ALA A N 1
ATOM 727 C CA . ALA A 1 87 ? -7.089 -3.878 17.388 1.00 91.50 87 ALA A CA 1
ATOM 728 C C . ALA A 1 87 ? -6.867 -4.011 15.872 1.00 91.50 87 ALA A C 1
ATOM 730 O O . ALA A 1 87 ? -5.750 -4.283 15.447 1.00 91.50 87 ALA A O 1
ATOM 731 N N . ALA A 1 88 ? -7.894 -3.735 15.065 1.00 94.06 88 ALA A N 1
ATOM 732 C CA . ALA A 1 88 ? -7.805 -3.760 13.609 1.00 94.06 88 ALA A CA 1
ATOM 733 C C . ALA A 1 88 ? -6.787 -2.737 13.088 1.00 94.06 88 ALA A C 1
ATOM 735 O O . ALA A 1 88 ? -5.910 -3.090 12.310 1.00 94.06 88 ALA A O 1
ATOM 736 N N . VAL A 1 89 ? -6.833 -1.492 13.578 1.00 95.12 89 VAL A N 1
ATOM 737 C CA . VAL A 1 89 ? -5.886 -0.448 13.145 1.00 95.12 89 VAL A CA 1
ATOM 738 C C . VAL A 1 89 ? -4.438 -0.791 13.541 1.00 95.12 89 VAL A C 1
ATOM 740 O O . VAL A 1 89 ? -3.518 -0.512 12.776 1.00 95.12 89 VAL A O 1
ATOM 743 N N . ASN A 1 90 ? -4.222 -1.464 14.679 1.00 92.88 90 ASN A N 1
ATOM 744 C CA . ASN A 1 90 ? -2.901 -2.006 15.033 1.00 92.88 90 ASN A CA 1
ATOM 745 C C . ASN A 1 90 ? -2.448 -3.112 14.067 1.00 92.88 90 ASN A C 1
ATOM 747 O O . ASN A 1 90 ? -1.290 -3.122 13.659 1.00 92.88 90 ASN A O 1
ATOM 751 N N . GLY A 1 91 ? -3.351 -4.021 13.683 1.00 93.56 91 GLY A N 1
ATOM 752 C CA . GLY A 1 91 ? -3.061 -5.041 12.673 1.00 93.56 91 GLY A CA 1
ATOM 753 C C . GLY A 1 91 ? -2.652 -4.414 11.338 1.00 93.56 91 GLY A C 1
ATOM 754 O O . GLY A 1 91 ? -1.648 -4.805 10.748 1.00 93.56 91 GLY A O 1
ATOM 755 N N . PHE A 1 92 ? -3.359 -3.365 10.908 1.00 95.62 92 PHE A N 1
ATOM 756 C CA . PHE A 1 92 ? -3.036 -2.645 9.672 1.00 95.62 92 PHE A CA 1
ATOM 757 C C . PHE A 1 92 ? -1.623 -2.068 9.709 1.00 95.62 92 PHE A C 1
ATOM 759 O O . PHE A 1 92 ? -0.870 -2.257 8.759 1.00 95.62 92 PHE A O 1
ATOM 766 N N . MET A 1 93 ? -1.243 -1.424 10.816 1.00 94.75 93 MET A N 1
ATOM 767 C CA . MET A 1 93 ? 0.110 -0.895 11.011 1.00 94.75 93 MET A CA 1
ATOM 768 C C . MET A 1 93 ? 1.174 -1.988 10.843 1.00 94.75 93 MET A C 1
ATOM 770 O O . MET A 1 93 ? 2.149 -1.786 10.128 1.00 94.75 93 MET A O 1
ATOM 774 N N . TYR A 1 94 ? 0.955 -3.172 11.418 1.00 93.62 94 TYR A N 1
ATOM 775 C CA . TYR A 1 94 ? 1.880 -4.296 11.268 1.00 93.62 94 TYR A CA 1
ATOM 776 C C . TYR A 1 94 ? 1.982 -4.803 9.820 1.00 93.62 94 TYR A C 1
ATOM 778 O O . TYR A 1 94 ? 3.079 -5.090 9.330 1.00 93.62 94 TYR A O 1
ATOM 786 N N . GLY A 1 95 ? 0.851 -4.896 9.114 1.00 95.38 95 GLY A N 1
ATOM 787 C CA . GLY A 1 95 ? 0.828 -5.250 7.693 1.00 95.38 95 GLY A CA 1
ATOM 788 C C . GLY A 1 95 ? 1.597 -4.239 6.838 1.00 95.38 95 GLY A C 1
ATOM 789 O O . GLY A 1 95 ? 2.387 -4.641 5.983 1.00 95.38 95 GLY A O 1
ATOM 790 N N . ILE A 1 96 ? 1.427 -2.946 7.124 1.00 96.44 96 ILE A N 1
ATOM 791 C CA . ILE A 1 96 ? 2.122 -1.846 6.441 1.00 96.44 96 ILE A CA 1
ATOM 792 C C . ILE A 1 96 ? 3.621 -1.924 6.701 1.00 96.44 96 ILE A C 1
ATOM 794 O O . ILE A 1 96 ? 4.406 -1.858 5.763 1.00 96.44 96 ILE A O 1
ATOM 798 N N . ASP A 1 97 ? 4.038 -2.145 7.946 1.00 93.94 97 ASP A N 1
ATOM 799 C CA . ASP A 1 97 ? 5.456 -2.274 8.283 1.00 93.94 97 ASP A CA 1
ATOM 800 C C . ASP A 1 97 ? 6.107 -3.495 7.624 1.00 93.94 97 ASP A C 1
ATOM 802 O O . ASP A 1 97 ? 7.308 -3.466 7.340 1.00 93.94 97 ASP A O 1
ATOM 806 N N . THR A 1 98 ? 5.325 -4.548 7.372 1.00 93.75 98 THR A N 1
ATOM 807 C CA . THR A 1 98 ? 5.766 -5.778 6.704 1.00 93.75 98 THR A CA 1
ATOM 808 C C . THR A 1 98 ? 5.909 -5.583 5.195 1.00 93.75 98 THR A C 1
ATOM 810 O O . THR A 1 98 ? 6.924 -5.980 4.632 1.00 93.75 98 THR A O 1
ATOM 813 N N . LEU A 1 99 ? 4.917 -4.967 4.548 1.00 95.62 99 LEU A N 1
ATOM 814 C CA . LEU A 1 99 ? 4.862 -4.806 3.088 1.00 95.62 99 LEU A CA 1
ATOM 815 C C . LEU A 1 99 ? 5.449 -3.488 2.577 1.00 95.62 99 LEU A C 1
ATOM 817 O O . LEU A 1 99 ? 5.587 -3.320 1.372 1.00 95.62 99 LEU A O 1
ATOM 821 N N . LYS A 1 100 ? 5.723 -2.536 3.472 1.00 96.69 100 LYS A N 1
ATOM 822 C CA . LYS A 1 100 ? 6.081 -1.147 3.144 1.00 96.69 100 LYS A CA 1
ATOM 823 C C . LYS A 1 100 ? 5.054 -0.454 2.238 1.00 96.69 100 LYS A C 1
ATOM 825 O O . LYS A 1 100 ? 5.381 0.443 1.468 1.00 96.69 100 LYS A O 1
ATOM 830 N N . SER A 1 101 ? 3.786 -0.858 2.342 1.00 97.88 101 SER A N 1
ATOM 831 C CA . SER A 1 101 ? 2.711 -0.327 1.505 1.00 97.88 101 SER A CA 1
ATOM 832 C C . SER A 1 101 ? 1.351 -0.414 2.189 1.00 97.88 101 SER A C 1
ATOM 834 O O . SER A 1 101 ? 0.868 -1.499 2.511 1.00 97.88 101 SER A O 1
ATOM 836 N N . VAL A 1 102 ? 0.697 0.735 2.343 1.00 98.06 102 VAL A N 1
ATOM 837 C CA . VAL A 1 102 ? -0.709 0.859 2.744 1.00 98.06 102 VAL A CA 1
ATOM 838 C C . VAL A 1 102 ? -1.603 0.246 1.680 1.00 98.06 102 VAL A C 1
ATOM 840 O O . VAL A 1 102 ? -2.493 -0.543 2.004 1.00 98.06 102 VAL A O 1
ATOM 843 N N . VAL A 1 103 ? -1.348 0.553 0.410 1.00 98.19 103 VAL A N 1
ATOM 844 C CA . VAL A 1 103 ? -2.166 0.069 -0.708 1.00 98.19 103 VAL A CA 1
ATOM 845 C C . VAL A 1 103 ? -2.213 -1.463 -0.735 1.00 98.19 103 VAL A C 1
ATOM 847 O O . VAL A 1 103 ? -3.304 -2.042 -0.753 1.00 98.19 103 VAL A O 1
ATOM 850 N N . LEU A 1 104 ? -1.056 -2.131 -0.656 1.00 98.38 104 LEU A N 1
ATOM 851 C CA . LEU A 1 104 ? -0.985 -3.597 -0.672 1.00 98.38 104 LEU A CA 1
ATOM 852 C C . LEU A 1 104 ? -1.571 -4.228 0.596 1.00 98.38 104 LEU A C 1
ATOM 854 O O . LEU A 1 104 ? -2.277 -5.235 0.503 1.00 98.38 104 LEU A O 1
ATOM 858 N N . THR A 1 105 ? -1.332 -3.638 1.773 1.00 98.06 105 THR A N 1
ATOM 859 C CA . THR A 1 105 ? -1.910 -4.133 3.030 1.00 98.06 105 THR A CA 1
ATOM 860 C C . THR A 1 105 ? -3.435 -4.140 2.971 1.00 98.06 105 THR A C 1
ATOM 862 O O . THR A 1 105 ? -4.054 -5.167 3.254 1.00 98.06 105 THR A O 1
ATOM 865 N N . PHE A 1 106 ? -4.060 -3.044 2.538 1.00 97.81 106 PHE A N 1
ATOM 866 C CA . PHE A 1 106 ? -5.519 -2.977 2.431 1.00 97.81 106 PHE A CA 1
ATOM 867 C C . PHE A 1 106 ? -6.075 -3.860 1.317 1.00 97.81 106 PHE A C 1
ATOM 869 O O . PHE A 1 106 ? -7.128 -4.468 1.509 1.00 97.81 106 PHE A O 1
ATOM 876 N N . ALA A 1 107 ? -5.370 -3.993 0.191 1.00 98.00 107 ALA A N 1
ATOM 877 C CA . ALA A 1 107 ? -5.751 -4.937 -0.855 1.00 98.00 107 ALA A CA 1
ATOM 878 C C . ALA A 1 107 ? -5.767 -6.386 -0.340 1.00 98.00 107 ALA A C 1
ATOM 880 O O . ALA A 1 107 ? -6.663 -7.154 -0.691 1.00 98.00 107 ALA A O 1
ATOM 881 N N . CYS A 1 108 ? -4.827 -6.753 0.533 1.00 97.00 108 CYS A N 1
ATOM 882 C CA . CYS A 1 108 ? -4.809 -8.062 1.181 1.00 97.00 108 CYS A CA 1
ATOM 883 C C . CYS A 1 108 ? -5.953 -8.222 2.200 1.00 97.00 108 CYS A C 1
ATOM 885 O O . CYS A 1 108 ? -6.687 -9.210 2.159 1.00 97.00 108 CYS A O 1
ATOM 887 N N . ILE A 1 109 ? -6.154 -7.241 3.088 1.00 95.00 109 ILE A N 1
ATOM 888 C CA . ILE A 1 109 ? -7.192 -7.281 4.139 1.00 95.00 109 ILE A CA 1
ATOM 889 C C . ILE A 1 109 ? -8.604 -7.358 3.546 1.00 95.00 109 ILE A C 1
ATOM 891 O O . ILE A 1 109 ? -9.436 -8.143 4.000 1.00 95.00 109 ILE A O 1
ATOM 895 N N . GLU A 1 110 ? -8.876 -6.576 2.500 1.00 95.44 110 GLU A N 1
ATOM 896 C CA . GLU A 1 110 ? -10.158 -6.583 1.782 1.00 95.44 110 GLU A CA 1
ATOM 897 C C . GLU A 1 110 ? -10.267 -7.762 0.794 1.00 95.44 110 GLU A C 1
ATOM 899 O O . GLU A 1 110 ? -11.235 -7.850 0.037 1.00 95.44 110 GLU A O 1
ATOM 904 N N . LYS A 1 111 ? -9.296 -8.690 0.811 1.00 95.88 111 LYS A N 1
ATOM 905 C CA . LYS A 1 111 ? -9.238 -9.907 -0.017 1.00 95.88 111 LYS A CA 1
ATOM 906 C C . LYS A 1 111 ? -9.279 -9.631 -1.522 1.00 95.88 111 LYS A C 1
ATOM 908 O O . LYS A 1 111 ? -9.732 -10.471 -2.297 1.00 95.88 111 LYS A O 1
ATOM 913 N N . HIS A 1 112 ? -8.813 -8.458 -1.940 1.00 97.75 112 HIS A N 1
ATOM 914 C CA . HIS A 1 112 ? -8.631 -8.128 -3.348 1.00 97.75 112 HIS A CA 1
ATOM 915 C C . HIS A 1 112 ? -7.449 -8.899 -3.950 1.00 97.75 112 HIS A C 1
ATOM 917 O O . HIS A 1 112 ? -7.533 -9.365 -5.085 1.00 97.75 112 HIS A O 1
ATOM 923 N N . ILE A 1 113 ? -6.384 -9.082 -3.165 1.00 96.75 113 ILE A N 1
ATOM 924 C CA . ILE A 1 113 ? -5.227 -9.923 -3.492 1.00 96.75 113 ILE A CA 1
ATOM 925 C C . ILE A 1 113 ? -4.936 -10.892 -2.342 1.00 96.75 113 ILE A C 1
ATOM 927 O O . ILE A 1 113 ? -5.351 -10.660 -1.206 1.00 96.75 113 ILE A O 1
ATOM 931 N N . THR A 1 114 ? -4.234 -11.990 -2.627 1.00 94.44 114 THR A N 1
ATOM 932 C CA . THR A 1 114 ? -3.820 -12.946 -1.588 1.00 94.44 114 THR A CA 1
ATOM 933 C C . THR A 1 114 ? -2.591 -12.435 -0.820 1.00 94.44 114 THR A C 1
ATOM 935 O O . THR A 1 114 ? -1.853 -11.599 -1.355 1.00 94.44 114 THR A O 1
ATOM 938 N N . PRO A 1 115 ? -2.314 -12.946 0.395 1.00 93.19 115 PRO A N 1
ATOM 939 C CA . PRO A 1 115 ? -1.096 -12.605 1.130 1.00 93.19 115 PRO A CA 1
ATOM 940 C C . PRO A 1 115 ? 0.182 -12.883 0.331 1.00 93.19 115 PRO A C 1
ATOM 942 O O . PRO A 1 115 ? 1.105 -12.070 0.319 1.00 93.19 115 PRO A O 1
ATOM 945 N N . GLU A 1 116 ? 0.227 -13.996 -0.401 1.00 90.25 116 GLU A N 1
ATOM 946 C CA . GLU A 1 116 ? 1.375 -14.369 -1.232 1.00 90.25 116 GLU A CA 1
ATOM 947 C C . GLU A 1 116 ? 1.601 -13.347 -2.342 1.00 90.25 116 GLU A C 1
ATOM 949 O O . GLU A 1 116 ? 2.738 -12.952 -2.606 1.00 90.25 116 GLU A O 1
ATOM 954 N N . ARG A 1 117 ? 0.509 -12.884 -2.960 1.00 93.44 117 ARG A N 1
ATOM 955 C CA . ARG A 1 117 ? 0.550 -11.866 -4.004 1.00 93.44 117 ARG A CA 1
ATOM 956 C C . ARG A 1 117 ? 0.949 -10.501 -3.453 1.00 93.44 117 ARG A C 1
ATOM 958 O O . ARG A 1 117 ? 1.728 -9.814 -4.100 1.00 93.44 117 ARG A O 1
ATOM 965 N N . ALA A 1 118 ? 0.465 -10.120 -2.275 1.00 95.62 118 ALA A N 1
ATOM 966 C CA . ALA A 1 118 ? 0.846 -8.866 -1.631 1.00 95.62 118 ALA A CA 1
ATOM 967 C C . ALA A 1 118 ? 2.352 -8.820 -1.331 1.00 95.62 118 ALA A C 1
ATOM 969 O O . ALA A 1 118 ? 3.012 -7.838 -1.665 1.00 95.62 118 ALA A O 1
ATOM 970 N N . VAL A 1 119 ? 2.910 -9.910 -0.790 1.00 93.44 119 VAL A N 1
ATOM 971 C CA . VAL A 1 119 ? 4.356 -10.026 -0.538 1.00 93.44 119 VAL A CA 1
ATOM 972 C C . VAL A 1 119 ? 5.152 -9.972 -1.843 1.00 93.44 119 VAL A C 1
ATOM 974 O O . VAL A 1 119 ? 6.147 -9.253 -1.914 1.00 93.44 119 VAL A O 1
ATOM 977 N N . LEU A 1 120 ? 4.697 -10.661 -2.895 1.00 91.75 120 LEU A N 1
ATOM 978 C CA . LEU A 1 120 ? 5.341 -10.587 -4.210 1.00 91.75 120 LEU A CA 1
ATOM 979 C C . LEU A 1 120 ? 5.374 -9.149 -4.742 1.00 91.75 120 LEU A C 1
ATOM 981 O O . LEU A 1 120 ? 6.422 -8.665 -5.153 1.00 91.75 120 LEU A O 1
ATOM 985 N N . LEU A 1 121 ? 4.231 -8.458 -4.710 1.00 95.00 121 LEU A N 1
ATOM 986 C CA . LEU A 1 121 ? 4.124 -7.088 -5.207 1.00 95.00 121 LEU A CA 1
ATOM 987 C C . LEU A 1 121 ? 4.981 -6.112 -4.394 1.00 95.00 121 LEU A C 1
ATOM 989 O O . LEU A 1 121 ? 5.559 -5.212 -4.995 1.00 95.00 121 LEU A O 1
ATOM 993 N N . SER A 1 122 ? 5.122 -6.302 -3.076 1.00 95.06 122 SER A N 1
ATOM 994 C CA . SER A 1 122 ? 6.001 -5.455 -2.249 1.00 95.06 122 SER A CA 1
ATOM 995 C C . SER A 1 122 ? 7.487 -5.597 -2.579 1.00 95.06 122 SER A C 1
ATOM 997 O O . SER A 1 122 ? 8.263 -4.696 -2.285 1.00 95.06 122 SER A O 1
ATOM 999 N N . ARG A 1 123 ? 7.887 -6.715 -3.196 1.00 92.12 123 ARG A N 1
ATOM 1000 C CA . ARG A 1 123 ? 9.283 -7.029 -3.541 1.00 92.12 123 ARG A CA 1
ATOM 1001 C C . ARG A 1 123 ? 9.554 -6.968 -5.042 1.00 92.12 123 ARG A C 1
ATOM 1003 O O . ARG A 1 123 ? 10.610 -7.400 -5.488 1.00 92.12 123 ARG A O 1
ATOM 1010 N N . LEU A 1 124 ? 8.612 -6.451 -5.830 1.00 92.56 124 LEU A N 1
ATOM 1011 C CA . LEU A 1 124 ? 8.644 -6.536 -7.290 1.00 92.56 124 LEU A CA 1
ATOM 1012 C C . LEU A 1 124 ? 9.959 -6.049 -7.902 1.00 92.56 124 LEU A C 1
ATOM 1014 O O . LEU A 1 124 ? 10.495 -6.718 -8.781 1.00 92.56 124 LEU A O 1
ATOM 1018 N N . GLU A 1 125 ? 10.508 -4.941 -7.410 1.00 91.44 125 GLU A N 1
ATOM 1019 C CA . GLU A 1 125 ? 11.789 -4.419 -7.895 1.00 91.44 125 GLU A CA 1
ATOM 1020 C C . GLU A 1 125 ? 12.966 -5.356 -7.580 1.00 91.44 125 GLU A C 1
ATOM 1022 O O . GLU A 1 125 ? 13.772 -5.642 -8.465 1.00 91.44 125 GLU A O 1
ATOM 1027 N N . GLU A 1 126 ? 13.048 -5.881 -6.350 1.00 90.12 126 GLU A N 1
ATOM 1028 C CA . GLU A 1 126 ? 14.093 -6.835 -5.939 1.00 90.12 126 GLU A CA 1
ATOM 1029 C C . GLU A 1 126 ? 14.045 -8.109 -6.797 1.00 90.12 126 GLU A C 1
ATOM 1031 O O . GLU A 1 126 ? 15.066 -8.611 -7.279 1.00 90.12 126 GLU A O 1
ATOM 1036 N N . GLU A 1 127 ? 12.841 -8.631 -7.019 1.00 87.25 127 GLU A N 1
ATOM 1037 C CA . GLU A 1 127 ? 12.599 -9.841 -7.808 1.00 87.25 127 GLU A CA 1
ATOM 1038 C C . GLU A 1 127 ? 12.904 -9.627 -9.299 1.00 87.25 127 GLU A C 1
ATOM 1040 O O . GLU A 1 127 ? 13.402 -10.531 -9.980 1.00 87.25 127 GLU A O 1
ATOM 1045 N N . TYR A 1 128 ? 12.640 -8.424 -9.813 1.00 87.62 128 TYR A N 1
ATOM 1046 C CA . TYR A 1 128 ? 12.995 -8.040 -11.176 1.00 87.62 128 TYR A CA 1
ATOM 1047 C C . TYR A 1 128 ? 14.518 -7.961 -11.349 1.00 87.62 128 TYR A C 1
ATOM 1049 O O . TYR A 1 128 ? 15.070 -8.599 -12.246 1.00 87.62 128 TYR A O 1
ATOM 1057 N N . GLN A 1 129 ? 15.218 -7.261 -10.452 1.00 85.88 129 GLN A N 1
ATOM 1058 C CA . GLN A 1 129 ? 16.676 -7.090 -10.509 1.00 85.88 129 GLN A CA 1
ATOM 1059 C C . GLN A 1 129 ? 17.441 -8.411 -10.343 1.00 85.88 129 GLN A C 1
ATOM 1061 O O . GLN A 1 129 ? 18.499 -8.600 -10.944 1.00 85.88 129 GLN A O 1
ATOM 1066 N N . THR A 1 130 ? 16.906 -9.346 -9.555 1.00 85.88 130 THR A N 1
ATOM 1067 C CA . THR A 1 130 ? 17.485 -10.691 -9.388 1.00 85.88 130 THR A CA 1
ATOM 1068 C C . THR A 1 130 ? 17.105 -11.664 -10.514 1.00 85.88 130 THR A C 1
ATOM 1070 O O . THR A 1 130 ? 17.632 -12.77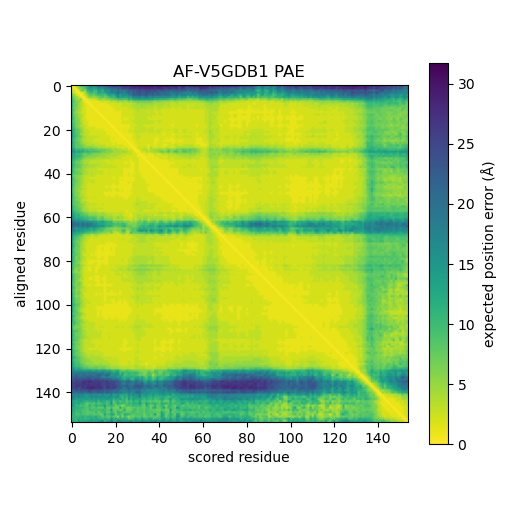6 -10.572 1.00 85.88 130 THR A O 1
ATOM 1073 N N . GLY A 1 131 ? 16.242 -11.253 -11.451 1.00 78.62 131 GLY A N 1
ATOM 1074 C CA . GLY A 1 131 ? 15.824 -12.056 -12.604 1.00 78.62 131 GLY A CA 1
ATOM 1075 C C . GLY A 1 131 ? 14.900 -13.227 -12.250 1.00 78.62 131 GLY A C 1
ATOM 1076 O O . GLY A 1 131 ? 14.820 -14.201 -13.010 1.00 78.62 131 GLY A O 1
ATOM 1077 N N . HIS A 1 132 ? 14.235 -13.167 -11.094 1.00 68.56 132 HIS A N 1
ATOM 1078 C CA . HIS A 1 132 ? 13.386 -14.238 -10.569 1.00 68.56 132 HIS A CA 1
ATOM 1079 C C . HIS A 1 132 ? 11.905 -14.068 -10.880 1.00 68.56 132 HIS A C 1
ATOM 1081 O O . HIS A 1 132 ? 11.153 -15.045 -10.788 1.00 68.56 132 HIS A O 1
ATOM 1087 N N . TRP A 1 133 ? 11.474 -12.884 -11.309 1.00 71.19 133 TRP A N 1
ATOM 1088 C CA . TRP A 1 133 ? 10.064 -12.684 -11.590 1.00 71.19 133 TRP A CA 1
ATOM 1089 C C . TRP A 1 133 ? 9.530 -13.643 -12.668 1.00 71.19 133 TRP A C 1
ATOM 1091 O O . TRP A 1 133 ? 10.066 -13.742 -13.772 1.00 71.19 133 TRP A O 1
ATOM 1101 N N . GLY A 1 134 ? 8.442 -14.351 -12.347 1.00 60.22 134 GLY A N 1
ATOM 1102 C CA . GLY A 1 134 ? 7.773 -15.281 -13.261 1.00 60.22 134 GLY A CA 1
ATOM 1103 C C . GLY A 1 134 ? 8.393 -16.683 -13.345 1.00 60.22 134 GLY A C 1
ATOM 1104 O O . GLY A 1 134 ? 7.912 -17.502 -14.131 1.00 60.22 134 GLY A O 1
ATOM 1105 N N . ARG A 1 135 ? 9.421 -17.011 -12.546 1.00 56.00 135 ARG A N 1
ATOM 1106 C CA . ARG A 1 135 ? 9.956 -18.384 -12.446 1.00 56.00 135 ARG A CA 1
ATOM 1107 C C . ARG A 1 135 ? 9.209 -19.186 -11.384 1.00 56.00 135 ARG A C 1
ATOM 1109 O O . ARG A 1 135 ? 9.030 -18.719 -10.274 1.00 56.00 135 ARG A O 1
ATOM 1116 N N . VAL A 1 136 ? 8.828 -20.423 -11.708 1.00 48.91 136 VAL A N 1
ATOM 1117 C CA . VAL A 1 136 ? 7.955 -21.302 -10.896 1.00 48.91 136 VAL A CA 1
ATOM 1118 C C . VAL A 1 136 ? 8.568 -21.719 -9.540 1.00 48.91 136 VAL A C 1
ATOM 1120 O O . VAL A 1 136 ? 7.830 -22.071 -8.626 1.00 48.91 136 VAL A O 1
ATOM 1123 N N . GLU A 1 137 ? 9.888 -21.608 -9.355 1.00 47.81 137 GLU A N 1
ATOM 1124 C CA . GLU A 1 137 ? 10.596 -21.992 -8.114 1.00 47.81 137 GLU A CA 1
ATOM 1125 C C . GLU A 1 137 ? 10.717 -20.880 -7.048 1.00 47.81 137 GLU A C 1
ATOM 1127 O O . GLU A 1 137 ? 11.367 -21.065 -6.022 1.00 47.81 137 GLU A O 1
ATOM 1132 N N . TRP A 1 138 ? 10.066 -19.732 -7.244 1.00 49.94 138 TRP A N 1
ATOM 1133 C CA . TRP A 1 138 ? 10.076 -18.587 -6.320 1.00 49.94 138 TRP A CA 1
ATOM 1134 C C . TRP A 1 138 ? 9.492 -18.854 -4.914 1.00 49.94 138 TRP A C 1
ATOM 1136 O O . TRP A 1 138 ? 9.682 -18.057 -4.007 1.00 49.94 138 TRP A O 1
ATOM 1146 N N . ALA A 1 139 ? 8.824 -19.989 -4.676 1.00 50.09 139 ALA A N 1
ATOM 1147 C CA . ALA A 1 139 ? 8.160 -20.300 -3.400 1.00 50.09 139 ALA A CA 1
ATOM 1148 C C . ALA A 1 139 ? 9.093 -20.755 -2.246 1.00 50.09 139 ALA A C 1
ATOM 1150 O O . ALA A 1 139 ? 8.610 -21.140 -1.174 1.00 50.09 139 ALA A O 1
ATOM 1151 N N . HIS A 1 140 ? 10.418 -20.739 -2.437 1.00 56.16 140 HIS A N 1
ATOM 1152 C CA . HIS A 1 140 ? 11.383 -21.321 -1.491 1.00 56.16 140 HIS A CA 1
ATOM 1153 C C . HIS A 1 140 ? 12.265 -20.316 -0.726 1.00 56.16 140 HIS A C 1
ATOM 1155 O O . HIS A 1 140 ? 13.119 -20.746 0.050 1.00 56.16 140 HIS A O 1
ATOM 1161 N N . ASP A 1 141 ? 12.058 -19.003 -0.871 1.00 65.69 141 ASP A N 1
ATOM 1162 C CA . ASP A 1 141 ? 12.797 -18.006 -0.083 1.00 65.69 141 ASP A CA 1
ATOM 1163 C C . ASP A 1 141 ? 12.251 -17.921 1.359 1.00 65.69 141 ASP A C 1
ATOM 1165 O O . ASP A 1 141 ? 11.086 -17.590 1.603 1.00 65.69 141 ASP A O 1
ATOM 1169 N N . LEU A 1 142 ? 13.111 -18.209 2.342 1.00 65.88 142 LEU A N 1
ATOM 1170 C CA . LEU A 1 142 ? 12.791 -18.150 3.771 1.00 65.88 142 LEU A CA 1
ATOM 1171 C C . LEU A 1 142 ? 12.315 -16.750 4.194 1.00 65.88 142 LEU A C 1
ATOM 1173 O O . LEU A 1 142 ? 11.475 -16.632 5.089 1.00 65.88 142 LEU A O 1
ATOM 1177 N N . ASN A 1 143 ? 12.825 -15.683 3.571 1.00 70.00 143 ASN A N 1
ATOM 1178 C CA . ASN A 1 143 ? 12.389 -14.323 3.885 1.00 70.00 143 ASN A CA 1
ATOM 1179 C C . ASN A 1 143 ? 10.940 -14.088 3.429 1.00 70.00 143 ASN A C 1
ATOM 1181 O O . ASN A 1 143 ? 10.122 -13.578 4.193 1.00 70.00 143 ASN A O 1
ATOM 1185 N N . GLN A 1 144 ? 10.586 -14.559 2.231 1.00 69.00 144 GLN A N 1
ATOM 1186 C CA . GLN A 1 144 ? 9.223 -14.482 1.706 1.00 69.00 144 GLN A CA 1
ATOM 1187 C C . GLN A 1 144 ? 8.236 -15.271 2.569 1.00 69.00 144 GLN A C 1
ATOM 1189 O O . GLN A 1 144 ? 7.175 -14.752 2.910 1.00 69.00 144 GLN A O 1
ATOM 1194 N N . GLN A 1 145 ? 8.593 -16.493 2.974 1.00 75.81 145 GLN A N 1
ATOM 1195 C CA . GLN A 1 145 ? 7.750 -17.310 3.853 1.00 75.81 145 GLN A CA 1
ATOM 1196 C C . GLN A 1 145 ? 7.532 -16.639 5.214 1.00 75.81 145 GLN A C 1
ATOM 1198 O O . GLN A 1 145 ? 6.422 -16.658 5.743 1.00 75.81 145 GLN A O 1
ATOM 1203 N N . ASN A 1 146 ? 8.561 -15.981 5.759 1.00 73.94 146 ASN A N 1
ATOM 1204 C CA . ASN A 1 146 ? 8.416 -15.187 6.976 1.00 73.94 146 ASN A CA 1
ATOM 1205 C C . ASN A 1 146 ? 7.475 -13.993 6.772 1.00 73.94 146 ASN A C 1
ATOM 1207 O O . ASN A 1 146 ? 6.602 -13.775 7.607 1.00 73.94 146 ASN A O 1
ATOM 1211 N N . LEU A 1 147 ? 7.611 -13.235 5.680 1.00 76.19 147 LEU A N 1
ATOM 1212 C CA . LEU A 1 147 ? 6.718 -12.107 5.381 1.00 76.19 147 LEU A CA 1
ATOM 1213 C C . LEU A 1 147 ? 5.268 -12.566 5.181 1.00 76.19 147 LEU A C 1
ATOM 1215 O O . LEU A 1 147 ? 4.355 -11.946 5.718 1.00 76.19 147 LEU A O 1
ATOM 1219 N N . GLN A 1 148 ? 5.055 -13.681 4.481 1.00 80.81 148 GLN A N 1
ATOM 1220 C CA . GLN A 1 148 ? 3.733 -14.282 4.294 1.00 80.81 148 GLN A CA 1
ATOM 1221 C C . GLN A 1 148 ? 3.124 -14.727 5.622 1.00 80.81 148 GLN A C 1
ATOM 1223 O O . GLN A 1 148 ? 1.979 -14.388 5.907 1.00 80.81 148 GLN A O 1
ATOM 1228 N N . ALA A 1 149 ? 3.889 -15.431 6.460 1.00 73.06 149 ALA A N 1
ATOM 1229 C CA . ALA A 1 149 ? 3.426 -15.869 7.773 1.00 73.06 149 ALA A CA 1
ATOM 1230 C C . ALA A 1 149 ? 3.066 -14.681 8.678 1.00 73.06 149 ALA A C 1
ATOM 1232 O O . ALA A 1 149 ? 2.065 -14.726 9.388 1.00 73.06 149 ALA A O 1
ATOM 1233 N N . ARG A 1 150 ? 3.856 -13.602 8.622 1.00 76.75 150 ARG A N 1
ATOM 1234 C CA . ARG A 1 150 ? 3.587 -12.352 9.342 1.00 76.75 150 ARG A CA 1
ATOM 1235 C C . ARG A 1 150 ? 2.318 -11.674 8.836 1.00 76.75 150 ARG A C 1
ATOM 1237 O O . ARG A 1 150 ? 1.468 -11.322 9.643 1.00 76.75 150 ARG A O 1
ATOM 1244 N N . LEU A 1 151 ? 2.167 -11.529 7.522 1.00 79.19 151 LEU A N 1
ATOM 1245 C CA . LEU A 1 151 ? 0.995 -10.893 6.925 1.00 79.19 151 LEU A CA 1
ATOM 1246 C C . LEU A 1 151 ? -0.287 -11.700 7.165 1.00 79.19 151 LEU A C 1
ATOM 1248 O O . LEU A 1 151 ? -1.324 -11.116 7.441 1.00 79.19 151 LEU A O 1
ATOM 1252 N N . ALA A 1 152 ? -0.223 -13.030 7.108 1.00 73.88 152 ALA A N 1
ATOM 1253 C CA . ALA A 1 152 ? -1.365 -13.901 7.382 1.00 73.88 152 ALA A CA 1
ATOM 1254 C C . ALA A 1 152 ? -1.815 -13.879 8.856 1.00 73.88 152 ALA A C 1
ATOM 1256 O O . ALA A 1 152 ? -2.911 -14.342 9.166 1.00 73.88 152 ALA A O 1
ATOM 1257 N N . ALA A 1 153 ? -0.968 -13.377 9.760 1.00 72.19 153 ALA A N 1
ATOM 1258 C CA . ALA A 1 153 ? -1.286 -13.212 11.174 1.00 72.19 153 ALA A CA 1
ATOM 1259 C C . ALA A 1 153 ? -1.967 -11.867 11.499 1.00 72.19 153 ALA A C 1
ATOM 1261 O O . ALA A 1 153 ? -2.356 -11.664 12.653 1.00 72.19 153 ALA A O 1
ATOM 1262 N N . VAL A 1 154 ? -2.082 -10.966 10.513 1.00 68.06 154 VAL A N 1
ATOM 1263 C CA . VAL A 1 154 ? -2.805 -9.683 10.602 1.00 68.06 154 VAL A CA 1
ATOM 1264 C C . VAL A 1 154 ? -4.304 -9.899 10.462 1.00 68.06 154 VAL A C 1
ATOM 1266 O O . VAL A 1 154 ? -5.044 -9.316 11.287 1.00 68.06 154 VAL A O 1
#

Organism: Anoplophora glabripennis (NCBI:txid217634)

Secondary structure (DSSP, 8-state):
---TT---HHHHHHHHHHHGGG-GGGB--SS-HHHHHHHHHHHHHHHHHHHHHHT-----BSSTTS-SS-HHHHHHHHHHHTTS-HHHHHHHHHHHHHHT-HHHHHHHHTTSS-HHHHHHHHTHHHHHHTT-TT-TTGGG-HHHHHHHHHHHT-

Mean predicted aligned error: 5.84 Å

InterPro domains:
  IPR011419 ATP12, ATP synthase F1-assembly protein [PF07542] (3-51)
  IPR011419 ATP12, ATP synthase F1-assembly protein [PTHR21013] (1-153)
  IPR023335 ATP12 orthogonal Bundle domain superfamily [G3DSA:1.10.3580.10] (1-154)

Sequence (154 aa):
LDNPNNLTKYDIVNYIVNYLDTDTVLFQANEDEDLFKFQIAEWDPVIEWFNKRFNVQLKKSTQMDVPPVSDQDKNTLSKHLMSYNFAAVNGFMYGIDTLKSVVLTFACIEKHITPERAVLLSRLEEEYQTGHWGRVEWAHDLNQQNLQARLAAV